Protein AF-A0A7M5UHT6-F1 (afdb_monomer_lite)

Radius of gyration: 43.1 Å; chains: 1; bounding box: 85×77×109 Å

pLDDT: mean 73.6, std 22.78, range [34.5, 98.56]

Organism: NCBI:txid252671

Structure (mmCIF, N/CA/C/O backbone):
data_AF-A0A7M5UHT6-F1
#
_entry.id   AF-A0A7M5UHT6-F1
#
loop_
_atom_site.group_PDB
_atom_site.id
_atom_site.type_symbol
_atom_site.label_atom_id
_atom_site.label_alt_id
_atom_site.label_comp_id
_atom_site.label_asym_id
_atom_site.label_entity_id
_atom_site.label_seq_id
_atom_site.pdbx_PDB_ins_code
_atom_site.Cartn_x
_atom_site.Cartn_y
_atom_site.Cartn_z
_atom_site.occupancy
_atom_site.B_iso_or_equiv
_atom_site.auth_seq_id
_atom_site.auth_comp_id
_atom_site.auth_asym_id
_atom_site.auth_atom_id
_atom_site.pdbx_PDB_model_num
ATOM 1 N N . MET A 1 1 ? -17.372 68.815 53.347 1.00 39.81 1 MET A N 1
ATOM 2 C CA . MET A 1 1 ? -16.628 69.766 52.498 1.00 39.81 1 MET A CA 1
ATOM 3 C C . MET A 1 1 ? -15.636 68.948 51.679 1.00 39.81 1 MET A C 1
ATOM 5 O O . MET A 1 1 ? -14.634 68.529 52.226 1.00 39.81 1 MET A O 1
ATOM 9 N N . ALA A 1 2 ? -16.078 68.417 50.536 1.00 41.91 2 ALA A N 1
ATOM 10 C CA . ALA A 1 2 ? -15.737 68.943 49.202 1.00 41.91 2 ALA A CA 1
ATOM 11 C C . ALA A 1 2 ? -14.471 68.217 48.674 1.00 41.91 2 ALA A C 1
ATOM 13 O O . ALA A 1 2 ? -13.449 68.269 49.333 1.00 41.91 2 ALA A O 1
ATOM 14 N N . VAL A 1 3 ? -14.428 67.486 47.557 1.00 41.00 3 VAL A N 1
ATOM 15 C CA . VAL A 1 3 ? -15.361 67.220 46.453 1.00 41.00 3 VAL A CA 1
ATOM 16 C C . VAL A 1 3 ? -14.971 65.863 45.835 1.00 41.00 3 VAL A C 1
ATOM 18 O O . VAL A 1 3 ? -13.824 65.438 45.887 1.00 41.00 3 VAL A O 1
ATOM 21 N N . GLN A 1 4 ? -15.980 65.212 45.275 1.00 45.72 4 GLN A N 1
ATOM 22 C CA . GLN A 1 4 ? -16.027 63.991 44.473 1.00 45.72 4 GLN A CA 1
ATOM 23 C C . GLN A 1 4 ? -15.191 64.045 43.157 1.00 45.72 4 GLN A C 1
ATOM 25 O O . GLN A 1 4 ? -14.754 65.118 42.750 1.00 45.72 4 GLN A O 1
ATOM 30 N N . TRP A 1 5 ? -15.159 62.901 42.444 1.00 43.66 5 TRP A N 1
ATOM 31 C CA . TRP A 1 5 ? -14.758 62.614 41.039 1.00 43.66 5 TRP A CA 1
ATOM 32 C C . TRP A 1 5 ? -13.282 62.192 40.876 1.00 43.66 5 TRP A C 1
ATOM 34 O O . TRP A 1 5 ? -12.381 62.953 41.182 1.00 43.66 5 TRP A O 1
ATOM 44 N N . ILE A 1 6 ? -12.939 60.976 40.426 1.00 46.34 6 ILE A N 1
ATOM 45 C CA . ILE A 1 6 ? -13.407 60.261 39.222 1.00 46.34 6 ILE A CA 1
ATOM 46 C C . ILE A 1 6 ? -13.422 58.721 39.465 1.00 46.34 6 ILE A C 1
ATOM 48 O O . ILE A 1 6 ? -12.431 58.158 39.918 1.00 46.34 6 ILE A O 1
ATOM 52 N N . PHE A 1 7 ? -14.580 58.076 39.218 1.00 39.00 7 PHE A N 1
ATOM 53 C CA . PHE A 1 7 ? -14.810 56.827 38.439 1.00 39.00 7 PHE A CA 1
ATOM 54 C C . PHE A 1 7 ? -13.537 55.997 38.072 1.00 39.00 7 PHE A C 1
ATOM 56 O O . PHE A 1 7 ? -12.572 56.553 37.590 1.00 39.00 7 PHE A O 1
ATOM 63 N N . TYR A 1 8 ? -13.405 54.668 38.120 1.00 42.09 8 TYR A N 1
ATOM 64 C CA . TYR A 1 8 ? -14.333 53.552 37.966 1.00 42.09 8 TYR A CA 1
ATOM 65 C C . TYR A 1 8 ? -13.555 52.225 38.168 1.00 42.09 8 TYR A C 1
ATOM 67 O O . TYR A 1 8 ? -12.331 52.191 38.072 1.00 42.09 8 TYR A O 1
ATOM 75 N N . ALA A 1 9 ? -14.309 51.151 38.411 1.00 41.03 9 ALA A N 1
ATOM 76 C CA . ALA A 1 9 ? -13.967 49.724 38.489 1.00 41.03 9 ALA A CA 1
ATOM 77 C C . ALA A 1 9 ? -12.814 49.235 37.570 1.00 41.03 9 ALA A C 1
ATOM 79 O O . ALA A 1 9 ? -12.671 49.701 36.447 1.00 41.03 9 ALA A O 1
ATOM 80 N N . ILE A 1 10 ? -11.998 48.248 37.962 1.00 40.03 10 ILE A N 1
ATOM 81 C CA . ILE A 1 10 ? -12.360 46.817 38.001 1.00 40.03 10 ILE A CA 1
ATOM 82 C C . ILE A 1 10 ? -11.557 46.069 39.086 1.00 40.03 10 ILE A C 1
ATOM 84 O O . ILE A 1 10 ? -10.356 46.263 39.247 1.00 40.03 10 ILE A O 1
ATOM 88 N N . ALA A 1 11 ? -12.294 45.218 39.811 1.00 36.88 11 ALA A N 1
ATOM 89 C CA . ALA A 1 11 ? -11.908 44.170 40.761 1.00 36.88 11 ALA A CA 1
ATOM 90 C C . ALA A 1 11 ? -10.507 43.557 40.535 1.00 36.88 11 ALA A C 1
ATOM 92 O O . ALA A 1 11 ? -10.065 43.377 39.412 1.00 36.88 11 ALA A O 1
ATOM 93 N N . GLY A 1 12 ? -9.748 43.128 41.536 1.00 34.84 12 GLY A N 1
ATOM 94 C CA . GLY A 1 12 ? -10.153 42.478 42.771 1.00 34.84 12 GLY A CA 1
ATOM 95 C C . GLY A 1 12 ? -9.051 41.473 43.116 1.00 34.84 12 GLY A C 1
ATOM 96 O O . GLY A 1 12 ? -8.916 40.433 42.490 1.00 34.84 12 GLY A O 1
ATOM 97 N N . SER A 1 13 ? -8.210 41.867 44.066 1.00 35.59 13 SER A N 1
ATOM 98 C CA . SER A 1 13 ? -7.582 41.044 45.107 1.00 35.59 13 SER A CA 1
ATOM 99 C C . SER A 1 13 ? -7.418 39.515 44.929 1.00 35.59 13 SER A C 1
ATOM 101 O O . SER A 1 13 ? -8.376 38.756 45.001 1.00 35.59 13 SER A O 1
ATOM 103 N N . ARG A 1 14 ? -6.140 39.120 45.038 1.00 37.47 14 ARG A N 1
ATOM 104 C CA . ARG A 1 14 ? -5.573 38.133 45.989 1.00 37.47 14 ARG A CA 1
ATOM 105 C C . ARG A 1 14 ? -5.729 36.616 45.742 1.00 37.47 14 ARG A C 1
ATOM 107 O O . ARG A 1 14 ? -6.733 35.995 46.048 1.00 37.47 14 ARG A O 1
ATOM 114 N N . THR A 1 15 ? -4.556 36.044 45.435 1.00 38.44 15 THR A N 1
ATOM 115 C CA . THR A 1 15 ? -3.906 34.873 46.072 1.00 38.44 15 THR A CA 1
ATOM 116 C C . THR A 1 15 ? -4.567 33.494 45.978 1.00 38.44 15 THR A C 1
ATOM 118 O O . THR A 1 15 ? -5.522 33.212 46.687 1.00 38.44 15 THR A O 1
ATOM 121 N N . SER A 1 16 ? -3.898 32.544 45.311 1.00 34.50 16 SER A N 1
ATOM 122 C CA . SER A 1 16 ? -3.073 31.511 45.979 1.00 34.50 16 SER A CA 1
ATOM 123 C C . SER A 1 16 ? -2.812 30.308 45.056 1.00 34.50 16 SER A C 1
ATOM 125 O O . SER A 1 16 ? -3.738 29.693 44.539 1.00 34.50 16 SER A O 1
ATOM 127 N N . ARG A 1 17 ? -1.520 29.984 44.897 1.00 50.47 17 ARG A N 1
ATOM 128 C CA . ARG A 1 17 ? -0.921 28.670 44.586 1.00 50.47 17 ARG A CA 1
ATOM 129 C C . ARG A 1 17 ? -1.778 27.666 43.803 1.00 50.47 17 ARG A C 1
ATOM 131 O O . ARG A 1 17 ? -2.465 26.861 44.422 1.00 50.47 17 ARG A O 1
ATOM 138 N N . LYS A 1 18 ? -1.541 27.558 42.489 1.00 38.62 18 LYS A N 1
ATOM 139 C CA . LYS A 1 18 ? -1.520 26.262 41.785 1.00 38.62 18 LYS A CA 1
ATOM 140 C C . LYS A 1 18 ? -0.415 26.244 40.721 1.00 38.62 18 LYS A C 1
ATOM 142 O O . LYS A 1 18 ? -0.457 26.983 39.749 1.00 38.62 18 LYS A O 1
ATOM 147 N N . SER A 1 19 ? 0.588 25.411 41.006 1.00 37.53 19 SER A N 1
ATOM 148 C CA . SER A 1 19 ? 1.477 24.685 40.088 1.00 37.53 19 SER A CA 1
ATOM 149 C C . SER A 1 19 ? 2.062 25.420 38.873 1.00 37.53 19 SER A C 1
ATOM 151 O O . SER A 1 19 ? 1.463 25.496 37.804 1.00 37.53 19 SER A O 1
ATOM 153 N N . PHE A 1 20 ? 3.355 25.714 39.005 1.00 43.00 20 PHE A N 1
ATOM 154 C CA . PHE A 1 20 ? 4.383 25.940 37.976 1.00 43.00 20 PHE A CA 1
ATOM 155 C C . PHE A 1 20 ? 4.472 24.842 36.879 1.00 43.00 20 PHE A C 1
ATOM 157 O O . PHE A 1 20 ? 5.344 24.881 36.024 1.00 43.00 20 PHE A O 1
ATOM 164 N N . PHE A 1 21 ? 3.560 23.866 36.875 1.00 41.06 21 PHE A N 1
ATOM 165 C CA . PHE A 1 21 ? 3.504 22.744 35.936 1.00 41.06 21 PHE A CA 1
ATOM 166 C C . PHE A 1 21 ? 2.392 22.880 34.875 1.00 41.06 21 PHE A C 1
ATOM 168 O O . PHE A 1 21 ? 2.285 22.035 33.995 1.00 41.06 21 PHE A O 1
ATOM 175 N N . GLN A 1 22 ? 1.583 23.950 34.922 1.00 43.03 22 GLN A N 1
ATOM 176 C CA . GLN A 1 22 ? 0.426 24.133 34.027 1.00 43.03 22 GLN A CA 1
ATOM 177 C C . GLN A 1 22 ? 0.648 25.170 32.904 1.00 43.03 22 GLN A C 1
ATOM 179 O O . GLN A 1 22 ? -0.199 25.306 32.029 1.00 43.03 22 GLN A O 1
ATOM 184 N N . ILE A 1 23 ? 1.784 25.880 32.858 1.00 40.94 23 ILE A N 1
ATOM 185 C CA . ILE A 1 23 ? 2.065 26.865 31.786 1.00 40.94 23 ILE A CA 1
ATOM 186 C C . ILE A 1 23 ? 2.700 26.211 30.535 1.00 40.94 23 ILE A C 1
ATOM 188 O O . ILE A 1 23 ? 2.729 26.814 29.466 1.00 40.94 23 ILE A O 1
ATOM 192 N N . CYS A 1 24 ? 3.114 24.938 30.600 1.00 42.12 24 CYS A N 1
ATOM 193 C CA . CYS A 1 24 ? 3.710 24.232 29.453 1.00 42.12 24 CYS A CA 1
ATOM 194 C C . CYS A 1 24 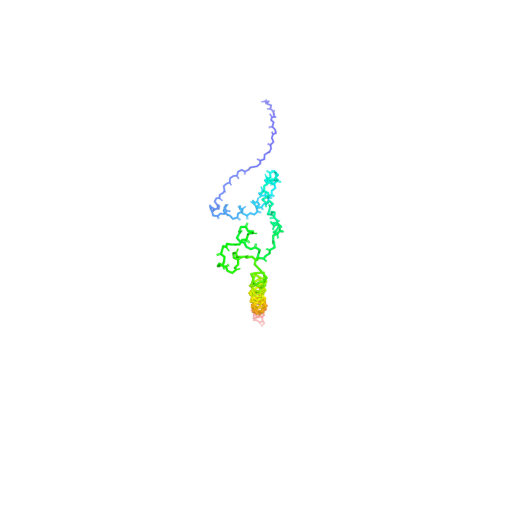? 2.722 23.491 28.530 1.00 42.12 24 CYS A C 1
ATOM 196 O O . CYS A 1 24 ? 3.152 22.976 27.503 1.00 42.12 24 CYS A O 1
ATOM 198 N N . SER A 1 25 ? 1.417 23.438 28.827 1.00 47.88 25 SER A N 1
ATOM 199 C CA . SER A 1 25 ? 0.461 22.608 28.059 1.00 47.88 25 SER A CA 1
ATOM 200 C C . SER A 1 25 ? -0.495 23.387 27.140 1.00 47.88 25 SER A C 1
ATOM 202 O O . SER A 1 25 ? -1.468 22.815 26.649 1.00 47.88 25 SER A O 1
ATOM 204 N N . GLN A 1 26 ? -0.242 24.674 26.878 1.00 51.19 26 GLN A N 1
ATOM 205 C CA . GLN A 1 26 ? -1.105 25.488 26.003 1.00 51.19 26 GLN A CA 1
ATOM 206 C C . GLN A 1 26 ? -0.364 26.337 24.954 1.00 51.19 26 GLN A C 1
ATOM 208 O O . GLN A 1 26 ? -0.944 27.273 24.419 1.00 51.19 26 GLN A O 1
ATOM 213 N N . ASN A 1 27 ? 0.885 26.006 24.603 1.00 50.69 27 ASN A N 1
ATOM 214 C CA . ASN A 1 27 ? 1.664 26.762 23.607 1.00 50.69 27 ASN A CA 1
ATOM 215 C C . ASN A 1 27 ? 2.242 25.913 22.464 1.00 50.69 27 ASN A C 1
ATOM 217 O O . ASN A 1 27 ? 3.339 26.176 21.990 1.00 50.69 27 ASN A O 1
ATOM 221 N N . TYR A 1 28 ? 1.487 24.931 21.964 1.00 51.50 28 TYR A N 1
ATOM 222 C CA . TYR A 1 28 ? 1.806 24.265 20.694 1.00 51.50 28 TYR A CA 1
ATOM 223 C C . TYR A 1 28 ? 0.532 23.951 19.905 1.00 51.50 28 TYR A C 1
ATOM 225 O O . TYR A 1 28 ? 0.189 22.792 19.709 1.00 51.50 28 TYR A O 1
ATOM 233 N N . HIS A 1 29 ? -0.208 24.976 19.464 1.00 48.00 29 HIS A N 1
ATOM 234 C CA . HIS A 1 29 ? -1.218 24.745 18.420 1.00 48.00 29 HIS A CA 1
ATOM 235 C C . HIS A 1 29 ? -1.458 25.895 17.423 1.00 48.00 29 HIS A C 1
ATOM 237 O O . HIS A 1 29 ? -2.304 25.749 16.550 1.00 48.00 29 HIS A O 1
ATOM 243 N N . ILE A 1 30 ? -0.720 27.015 17.437 1.00 56.44 30 ILE A N 1
ATOM 244 C CA . ILE A 1 30 ? -0.915 28.061 16.401 1.00 56.44 30 ILE A CA 1
ATOM 245 C C . ILE A 1 30 ? 0.399 28.721 15.952 1.00 56.44 30 ILE A C 1
ATOM 247 O O . ILE A 1 30 ? 0.481 29.930 15.792 1.00 56.44 30 ILE A O 1
ATOM 251 N N . HIS A 1 31 ? 1.442 27.928 15.695 1.00 50.81 31 HIS A N 1
ATOM 252 C CA . HIS A 1 31 ? 2.653 28.432 15.025 1.00 50.81 31 HIS A CA 1
ATOM 253 C C . HIS A 1 31 ? 3.148 27.556 13.866 1.00 50.81 31 HIS A C 1
ATOM 255 O O . HIS A 1 31 ? 4.323 27.589 13.535 1.00 50.81 31 HIS A O 1
ATOM 261 N N . ASN A 1 32 ? 2.242 26.851 13.179 1.00 49.44 32 ASN A N 1
ATOM 262 C CA . ASN A 1 32 ? 2.556 26.144 11.925 1.00 49.44 32 ASN A CA 1
ATOM 263 C C . ASN A 1 32 ? 1.694 26.586 10.725 1.00 49.44 32 ASN A C 1
ATOM 265 O O . ASN A 1 32 ? 1.593 25.863 9.743 1.00 49.44 32 ASN A O 1
ATOM 269 N N . LEU A 1 33 ? 1.095 27.786 10.770 1.00 47.72 33 LEU A N 1
ATOM 270 C CA . LEU A 1 33 ? 0.322 28.340 9.642 1.00 47.72 33 LEU A CA 1
ATOM 271 C C . LEU A 1 33 ? 0.788 29.735 9.163 1.00 47.72 33 LEU A C 1
ATOM 273 O O . LEU A 1 33 ? 0.225 30.276 8.219 1.00 47.72 33 LEU A O 1
ATOM 277 N N . VAL A 1 34 ? 1.829 30.330 9.762 1.00 52.19 34 VAL A N 1
ATOM 278 C CA . VAL A 1 34 ? 2.366 31.658 9.356 1.00 52.19 34 VAL A CA 1
ATOM 279 C C . VAL A 1 34 ? 3.852 31.579 8.966 1.00 52.19 34 VAL A C 1
ATOM 281 O O . VAL A 1 34 ? 4.596 32.547 9.035 1.00 52.19 34 VAL A O 1
ATOM 284 N N . MET A 1 35 ? 4.294 30.411 8.499 1.00 49.22 35 MET A N 1
ATOM 285 C CA . MET A 1 35 ? 5.593 30.217 7.833 1.00 49.22 35 MET A CA 1
ATOM 286 C C . MET A 1 35 ? 5.407 29.475 6.502 1.00 49.22 35 MET A C 1
ATOM 288 O O . MET A 1 35 ? 6.144 28.555 6.180 1.00 49.22 35 MET A O 1
ATOM 292 N N . ALA A 1 36 ? 4.378 29.847 5.734 1.00 49.12 36 ALA A N 1
ATOM 293 C CA . ALA A 1 36 ? 4.099 29.244 4.425 1.00 49.12 36 ALA A CA 1
ATOM 294 C C . ALA A 1 36 ? 3.753 30.260 3.318 1.00 49.12 36 ALA A C 1
ATOM 296 O O . ALA A 1 36 ? 3.370 29.862 2.225 1.00 49.12 36 ALA A O 1
ATOM 297 N N . LEU A 1 37 ? 3.884 31.572 3.558 1.00 46.62 37 LEU A N 1
ATOM 298 C CA . LEU A 1 37 ? 3.403 32.592 2.608 1.00 46.62 37 LEU A CA 1
ATOM 299 C C . LEU A 1 37 ? 4.360 33.768 2.365 1.00 46.62 37 LEU A C 1
ATOM 301 O O . LEU A 1 37 ? 3.907 34.845 1.981 1.00 46.62 37 LEU A O 1
ATOM 305 N N . ARG A 1 38 ? 5.681 33.622 2.566 1.00 50.78 38 ARG A N 1
ATOM 306 C CA . ARG A 1 38 ? 6.573 34.789 2.390 1.00 50.78 38 ARG A CA 1
ATOM 307 C C . ARG A 1 38 ? 7.940 34.617 1.731 1.00 50.78 38 ARG A C 1
ATOM 309 O O . ARG A 1 38 ? 8.734 35.545 1.817 1.00 50.78 38 ARG A O 1
ATOM 316 N N . THR A 1 39 ? 8.195 33.547 0.982 1.00 44.25 39 THR A N 1
ATOM 317 C CA . THR A 1 39 ? 9.413 33.455 0.144 1.00 44.25 39 THR A CA 1
ATOM 318 C C . THR A 1 39 ? 9.196 32.618 -1.118 1.00 44.25 39 THR A C 1
ATOM 320 O O . THR A 1 39 ? 9.840 31.592 -1.312 1.00 44.25 39 THR A O 1
ATOM 323 N N . PHE A 1 40 ? 8.286 33.034 -2.000 1.00 43.03 40 PHE A N 1
ATOM 324 C CA . PHE A 1 40 ? 8.236 32.477 -3.357 1.00 43.03 40 PHE A CA 1
ATOM 325 C C . PHE A 1 40 ? 7.939 33.569 -4.384 1.00 43.03 40 PHE A C 1
ATOM 327 O O . PHE A 1 40 ? 6.874 33.633 -4.987 1.00 43.03 40 PHE A O 1
ATOM 334 N N . SER A 1 41 ? 8.886 34.486 -4.557 1.00 50.19 41 SER A N 1
ATOM 335 C CA . SER A 1 41 ? 8.925 35.321 -5.752 1.00 50.19 41 SER A CA 1
ATOM 336 C C . SER A 1 41 ? 10.374 35.658 -6.082 1.00 50.19 41 SER A C 1
ATOM 338 O O . SER A 1 41 ? 11.123 36.082 -5.209 1.00 50.19 41 SER A O 1
ATOM 340 N N . PHE A 1 42 ? 10.729 35.443 -7.351 1.00 43.22 42 PHE A N 1
ATOM 341 C CA . PHE A 1 42 ? 12.021 35.712 -7.993 1.00 43.22 42 PHE A CA 1
ATOM 342 C C . PHE A 1 42 ? 13.183 34.729 -7.765 1.00 43.22 42 PHE A C 1
ATOM 344 O O . PHE A 1 42 ? 14.286 35.095 -7.384 1.00 43.22 42 PHE A O 1
ATOM 351 N N . ALA A 1 43 ? 12.969 33.483 -8.189 1.00 54.41 43 ALA A N 1
ATOM 352 C CA . ALA A 1 43 ? 14.011 32.695 -8.856 1.00 54.41 43 ALA A CA 1
ATOM 353 C C . ALA A 1 43 ? 13.429 32.055 -10.129 1.00 54.41 43 ALA A C 1
ATOM 355 O O . ALA A 1 43 ? 13.376 30.841 -10.291 1.00 54.41 43 ALA A O 1
ATOM 356 N N . LYS A 1 44 ? 12.908 32.894 -11.032 1.00 53.00 44 LYS A N 1
ATOM 357 C CA . LYS A 1 44 ? 12.761 32.520 -12.442 1.00 53.00 44 LYS A CA 1
ATOM 358 C C . LYS A 1 44 ? 14.089 32.877 -13.104 1.00 53.00 44 LYS A C 1
ATOM 360 O O . LYS A 1 44 ? 14.556 33.991 -12.894 1.00 53.00 44 LYS A O 1
ATOM 365 N N . ASN A 1 45 ? 14.640 31.956 -13.890 1.00 56.81 45 ASN A N 1
ATOM 366 C CA . ASN A 1 45 ? 15.866 32.076 -14.698 1.00 56.81 45 ASN A CA 1
ATOM 367 C C . ASN A 1 45 ? 17.131 31.455 -14.087 1.00 56.81 45 ASN A C 1
ATOM 369 O O . ASN A 1 45 ? 18.149 32.124 -13.979 1.00 56.81 45 ASN A O 1
ATOM 373 N N . PHE A 1 46 ? 17.101 30.157 -13.777 1.00 53.38 46 PHE A N 1
ATOM 374 C CA . PHE A 1 46 ? 18.245 29.290 -14.099 1.00 53.38 46 PHE A CA 1
ATOM 375 C C . PHE A 1 46 ? 17.820 27.816 -14.142 1.00 53.38 46 PHE A C 1
ATOM 377 O O . PHE A 1 46 ? 18.241 26.990 -13.340 1.00 53.38 46 PHE A O 1
ATOM 384 N N . VAL A 1 47 ? 16.930 27.475 -15.076 1.00 56.97 47 VAL A N 1
ATOM 385 C CA . VAL A 1 47 ? 16.828 26.080 -15.517 1.00 56.97 47 VAL A CA 1
ATOM 386 C C . VAL A 1 47 ? 17.954 25.911 -16.535 1.00 56.97 47 VAL A C 1
ATOM 388 O O . VAL A 1 47 ? 17.923 26.623 -17.542 1.00 56.97 47 VAL A O 1
ATOM 391 N N . PRO A 1 48 ? 18.963 25.046 -16.324 1.00 48.66 48 PRO A N 1
ATOM 392 C CA . PRO A 1 48 ? 19.827 24.675 -17.426 1.00 48.66 48 PRO A CA 1
ATOM 393 C C . PRO A 1 48 ? 18.934 23.916 -18.403 1.00 48.66 48 PRO A C 1
ATOM 395 O O . PRO A 1 48 ? 18.539 22.778 -18.154 1.00 48.66 48 PRO A O 1
ATOM 398 N N . THR A 1 49 ? 18.546 24.579 -19.488 1.00 55.75 49 THR A N 1
ATOM 399 C CA . THR A 1 49 ? 17.961 23.922 -20.648 1.00 55.75 49 THR A CA 1
ATOM 400 C C . THR A 1 49 ? 18.951 22.846 -21.074 1.00 55.75 49 THR A C 1
ATOM 402 O O . THR A 1 49 ? 19.976 23.146 -21.687 1.00 55.75 49 THR A O 1
ATOM 405 N N . ILE A 1 50 ? 18.678 21.592 -20.709 1.00 56.34 50 ILE A N 1
ATOM 406 C CA . ILE A 1 50 ? 19.331 20.435 -21.308 1.00 56.34 50 ILE A CA 1
ATOM 407 C C . ILE A 1 50 ? 18.861 20.457 -22.756 1.00 56.34 50 ILE A C 1
ATOM 409 O O . ILE A 1 50 ? 17.782 19.970 -23.084 1.00 56.34 50 ILE A O 1
ATOM 413 N N . LEU A 1 51 ? 19.633 21.118 -23.615 1.00 55.19 51 LEU A N 1
ATOM 414 C CA . LEU A 1 51 ? 19.456 21.000 -25.048 1.00 55.19 51 LEU A CA 1
ATOM 415 C C . LEU A 1 51 ? 19.579 19.504 -25.361 1.00 55.19 51 LEU A C 1
ATOM 417 O O . LEU A 1 51 ? 20.628 18.925 -25.051 1.00 55.19 51 LEU A O 1
ATOM 421 N N . PRO A 1 52 ? 18.564 18.849 -25.955 1.00 46.81 52 PRO A N 1
ATOM 422 C CA . PRO A 1 52 ? 18.809 17.574 -26.594 1.00 46.81 52 PRO A CA 1
ATOM 423 C C . PRO A 1 52 ? 19.859 17.866 -27.660 1.00 46.81 52 PRO A C 1
ATOM 425 O O . PRO A 1 52 ? 19.606 18.582 -28.630 1.00 46.81 52 PRO A O 1
ATOM 428 N N . ARG A 1 53 ? 21.084 17.395 -27.431 1.00 50.41 53 ARG A N 1
ATOM 429 C CA . ARG A 1 53 ? 22.142 17.440 -28.428 1.00 50.41 53 ARG A CA 1
ATOM 430 C C . ARG A 1 53 ? 21.633 16.599 -29.595 1.00 50.41 53 ARG A C 1
ATOM 432 O O . ARG A 1 53 ? 21.700 15.376 -29.549 1.00 50.41 53 ARG A O 1
ATOM 439 N N . MET A 1 54 ? 21.047 17.254 -30.597 1.00 39.62 54 MET A N 1
ATOM 440 C CA . MET A 1 54 ? 20.661 16.615 -31.847 1.00 39.62 54 MET A CA 1
ATOM 441 C C . MET A 1 54 ? 21.960 16.164 -32.512 1.00 39.62 54 MET A C 1
ATOM 443 O O . MET A 1 54 ? 22.659 16.957 -33.142 1.00 39.62 54 MET A O 1
ATOM 447 N N . MET A 1 55 ? 22.346 14.909 -32.292 1.00 45.09 55 MET A N 1
ATOM 448 C CA . MET A 1 55 ? 23.481 14.292 -32.969 1.00 45.09 55 MET A CA 1
ATOM 449 C C . MET A 1 55 ? 23.040 13.935 -34.382 1.00 45.09 55 MET A C 1
ATOM 451 O O . MET A 1 55 ? 22.691 12.802 -34.681 1.00 45.09 55 MET A O 1
ATOM 455 N N . SER A 1 56 ? 23.016 14.948 -35.247 1.00 50.41 56 SER A N 1
ATOM 456 C CA . SER A 1 56 ? 22.958 14.771 -36.697 1.00 50.41 56 SER A CA 1
ATOM 457 C C . SER A 1 56 ? 24.374 14.489 -37.214 1.00 50.41 56 SER A C 1
ATOM 459 O O . SER A 1 56 ? 24.972 15.272 -37.950 1.00 50.41 56 SER A O 1
ATOM 461 N N . SER A 1 57 ? 24.974 13.405 -36.731 1.00 57.41 57 SER A N 1
ATOM 462 C CA . SER A 1 57 ? 26.179 12.816 -37.305 1.00 57.41 57 SER A CA 1
ATOM 463 C C . SER A 1 57 ? 25.929 11.326 -37.469 1.00 57.41 57 SER A C 1
ATOM 465 O O . SER A 1 57 ? 25.348 10.673 -36.606 1.00 57.41 57 SER A O 1
ATOM 467 N N . GLU A 1 58 ? 26.278 10.806 -38.640 1.00 63.31 58 GLU A N 1
ATOM 468 C CA . GLU A 1 58 ? 25.958 9.439 -39.024 1.00 63.31 58 GLU A CA 1
ATOM 469 C C . GLU A 1 58 ? 26.735 8.455 -38.136 1.00 63.31 58 GLU A C 1
ATOM 471 O O . GLU A 1 58 ? 27.968 8.451 -38.126 1.00 63.31 58 GLU A O 1
ATOM 476 N N . ALA A 1 59 ? 26.012 7.654 -37.350 1.00 65.44 59 ALA A N 1
ATOM 477 C CA . ALA A 1 59 ? 26.607 6.673 -36.451 1.00 65.44 59 ALA A CA 1
ATOM 478 C C . ALA A 1 59 ? 27.526 5.722 -37.243 1.00 65.44 59 ALA A C 1
ATOM 480 O O . ALA A 1 59 ? 27.109 5.126 -38.236 1.00 65.44 59 ALA A O 1
ATOM 481 N N . GLY A 1 60 ? 28.794 5.613 -36.831 1.00 63.00 60 GLY A N 1
ATOM 482 C CA . GLY A 1 60 ? 29.801 4.778 -37.499 1.00 63.00 60 GLY A CA 1
ATOM 483 C C . GLY A 1 60 ? 30.556 5.430 -38.669 1.00 63.00 60 GLY A C 1
ATOM 484 O O . GLY A 1 60 ? 31.189 4.711 -39.437 1.00 63.00 60 GLY A O 1
ATOM 485 N N . SER A 1 61 ? 30.525 6.761 -38.829 1.00 58.06 61 SER A N 1
ATOM 486 C CA . SER A 1 61 ? 31.200 7.471 -39.935 1.00 58.06 61 SER A CA 1
ATOM 487 C C . SER A 1 61 ? 32.692 7.800 -39.728 1.00 58.06 61 SER A C 1
ATOM 489 O O . SER A 1 61 ? 33.182 8.741 -40.351 1.00 58.06 61 SER A O 1
ATOM 491 N N . GLY A 1 62 ? 33.425 7.089 -38.868 1.00 61.88 62 GLY A N 1
ATOM 492 C CA . GLY A 1 62 ? 34.860 7.345 -38.672 1.00 61.88 62 GLY A CA 1
ATOM 493 C C . GLY A 1 62 ? 35.207 8.400 -37.617 1.00 61.88 62 GLY A C 1
ATOM 494 O O . GLY A 1 62 ? 34.337 9.110 -37.098 1.00 61.88 62 GLY A O 1
ATOM 495 N N . SER A 1 63 ? 36.504 8.477 -37.291 1.00 59.50 63 SER A N 1
ATOM 496 C CA . SER A 1 63 ? 37.061 9.305 -36.210 1.00 59.50 63 SER A CA 1
ATOM 497 C C . SER A 1 63 ? 36.596 10.764 -36.272 1.00 59.50 63 SER A C 1
ATOM 499 O O . SER A 1 63 ? 36.678 11.416 -37.311 1.00 59.50 63 SER A O 1
ATOM 501 N N . GLY A 1 64 ? 36.128 11.303 -35.141 1.00 63.31 64 GLY A N 1
ATOM 502 C CA . GLY A 1 64 ? 35.803 12.730 -34.985 1.00 63.31 64 GLY A CA 1
ATOM 503 C C . GLY A 1 64 ? 34.319 13.111 -35.074 1.00 63.31 64 GLY A C 1
ATOM 504 O O . GLY A 1 64 ? 33.992 14.286 -34.914 1.00 63.31 64 GLY A O 1
ATOM 505 N N . LYS A 1 65 ? 33.399 12.157 -35.276 1.00 60.16 65 LYS A N 1
ATOM 506 C CA . LYS A 1 65 ? 31.954 12.443 -35.446 1.00 60.16 65 LYS A CA 1
ATOM 507 C C . LYS A 1 65 ? 31.065 12.129 -34.229 1.00 60.16 65 LYS A C 1
ATOM 509 O O . LYS A 1 65 ? 29.852 12.306 -34.311 1.00 60.16 65 LYS A O 1
ATOM 514 N N . GLY A 1 66 ? 31.662 11.804 -33.079 1.00 61.12 66 GLY A N 1
ATOM 515 C CA . GLY A 1 66 ? 30.976 11.679 -31.786 1.00 61.12 66 GLY A CA 1
ATOM 516 C C . GLY A 1 66 ? 30.814 10.226 -31.340 1.00 61.12 66 GLY A C 1
ATOM 517 O O . GLY A 1 66 ? 30.014 9.489 -31.897 1.00 61.12 66 GLY A O 1
ATOM 518 N N . GLY A 1 67 ? 31.580 9.846 -30.317 1.00 63.22 67 GLY A N 1
ATOM 519 C CA . GLY A 1 67 ? 31.769 8.466 -29.858 1.00 63.22 67 GLY A CA 1
ATOM 520 C C . GLY A 1 67 ? 33.227 8.082 -30.085 1.00 63.22 67 GLY A C 1
ATOM 521 O O . GLY A 1 67 ? 33.681 8.122 -31.221 1.00 63.22 67 GLY A O 1
ATOM 522 N N . GLY A 1 68 ? 33.988 7.856 -29.008 1.00 63.94 68 GLY A N 1
ATOM 523 C CA . GLY A 1 68 ? 35.449 7.686 -29.045 1.00 63.94 68 GLY A CA 1
ATOM 524 C C . GLY A 1 68 ? 35.933 6.621 -30.039 1.00 63.94 68 GLY A C 1
ATOM 525 O O . GLY A 1 68 ? 35.150 5.786 -30.481 1.00 63.94 68 GLY A O 1
ATOM 526 N N . SER A 1 69 ? 37.224 6.658 -30.387 1.00 61.44 69 SER A N 1
ATOM 527 C CA . SER A 1 69 ? 37.874 5.778 -31.373 1.00 61.44 69 SER A CA 1
ATOM 528 C C . SER A 1 69 ? 37.730 4.292 -30.999 1.00 61.44 69 SER A C 1
ATOM 530 O O . SER A 1 69 ? 38.590 3.713 -30.336 1.00 61.44 69 SER A O 1
ATOM 532 N N . GLY A 1 70 ? 36.615 3.672 -31.390 1.00 68.88 70 GLY A N 1
ATOM 533 C CA . GLY A 1 70 ? 36.234 2.298 -31.049 1.00 68.88 70 GLY A CA 1
ATOM 534 C C . GLY A 1 70 ? 36.954 1.228 -31.872 1.00 68.88 70 GLY A C 1
ATOM 535 O O . GLY A 1 70 ? 36.326 0.255 -32.272 1.00 68.88 70 GLY A O 1
ATOM 536 N N . GLY A 1 71 ? 38.247 1.417 -32.154 1.00 74.44 71 GLY A N 1
ATOM 537 C CA . GLY A 1 71 ? 39.063 0.530 -32.990 1.00 74.44 71 GLY A CA 1
ATOM 538 C C . GLY A 1 71 ? 39.123 0.938 -34.468 1.00 74.44 71 GLY A C 1
ATOM 539 O O . GLY A 1 71 ? 38.335 1.755 -34.942 1.00 74.44 71 GLY A O 1
ATOM 540 N N . SER A 1 72 ? 40.069 0.354 -35.211 1.00 76.62 72 SER A N 1
ATOM 541 C CA . SER A 1 72 ? 40.384 0.716 -36.607 1.00 76.62 72 SER A CA 1
ATOM 542 C C . SER A 1 72 ? 39.218 0.530 -37.587 1.00 76.62 72 SER A C 1
ATOM 544 O O . SER A 1 72 ? 39.137 1.249 -38.580 1.00 76.62 72 SER A O 1
ATOM 546 N N . ILE A 1 73 ? 38.288 -0.386 -37.300 1.00 70.44 73 ILE A N 1
ATOM 547 C CA . ILE A 1 73 ? 37.099 -0.660 -38.126 1.00 70.44 73 ILE A CA 1
ATOM 548 C C . ILE A 1 73 ? 36.096 0.502 -38.054 1.00 70.44 73 ILE A C 1
ATOM 550 O O . ILE A 1 73 ? 35.572 0.941 -39.080 1.00 70.44 73 ILE A O 1
ATOM 554 N N . ARG A 1 74 ? 35.868 1.039 -36.850 1.00 72.62 74 ARG A N 1
ATOM 555 C CA . ARG A 1 74 ? 34.968 2.177 -36.616 1.00 72.62 74 ARG A CA 1
ATOM 556 C C . ARG A 1 74 ? 35.611 3.493 -37.031 1.00 72.62 74 ARG A C 1
ATOM 558 O O . ARG A 1 74 ? 34.906 4.355 -37.543 1.00 72.62 74 ARG A O 1
ATOM 565 N N . ASP A 1 75 ? 36.933 3.610 -36.881 1.00 74.38 75 ASP A N 1
ATOM 566 C CA . ASP A 1 75 ? 37.722 4.783 -37.282 1.00 74.38 75 ASP A CA 1
ATOM 567 C C . ASP A 1 75 ? 37.787 4.958 -38.808 1.00 74.38 75 ASP A C 1
ATOM 569 O O . ASP A 1 75 ? 37.732 6.088 -39.294 1.00 74.38 75 ASP A O 1
ATOM 573 N N . ALA A 1 76 ? 37.823 3.848 -39.560 1.00 78.56 76 ALA A N 1
ATOM 574 C CA . ALA A 1 76 ? 37.817 3.844 -41.025 1.00 78.56 76 ALA A CA 1
ATOM 575 C C . ALA A 1 76 ? 36.478 4.292 -41.647 1.00 78.56 76 ALA A C 1
ATOM 577 O O . ALA A 1 76 ? 36.445 4.659 -42.819 1.00 78.56 76 ALA A O 1
ATOM 578 N N . GLY A 1 77 ? 35.373 4.277 -40.891 1.00 71.56 77 GLY A N 1
ATOM 579 C CA . GLY A 1 77 ? 34.109 4.893 -41.313 1.00 71.56 77 GLY A CA 1
ATOM 580 C C . GLY A 1 77 ? 33.401 4.247 -42.515 1.00 71.56 77 GLY A C 1
ATOM 581 O O . GLY A 1 77 ? 32.758 4.948 -43.297 1.00 71.56 77 GLY A O 1
ATOM 582 N N . GLY A 1 78 ? 33.510 2.924 -42.683 1.00 82.50 78 GLY A N 1
ATOM 583 C CA . GLY A 1 78 ? 32.904 2.175 -43.797 1.00 82.50 78 GLY A CA 1
ATOM 584 C C . GLY A 1 78 ? 31.530 1.550 -43.501 1.00 82.50 78 GLY A C 1
ATOM 585 O O . GLY A 1 78 ? 30.975 1.688 -42.412 1.00 82.50 78 GLY A O 1
ATOM 586 N N . ALA A 1 79 ? 30.991 0.786 -44.461 1.00 83.25 79 ALA A N 1
ATOM 587 C CA . ALA A 1 79 ? 29.712 0.073 -44.312 1.00 83.25 79 ALA A CA 1
ATOM 588 C C . ALA A 1 79 ? 29.691 -0.882 -43.100 1.00 83.25 79 ALA A C 1
ATOM 590 O O . ALA A 1 79 ? 28.686 -0.967 -42.395 1.00 83.25 79 ALA A O 1
ATOM 591 N N . PHE A 1 80 ? 30.819 -1.543 -42.819 1.00 80.94 80 PHE A N 1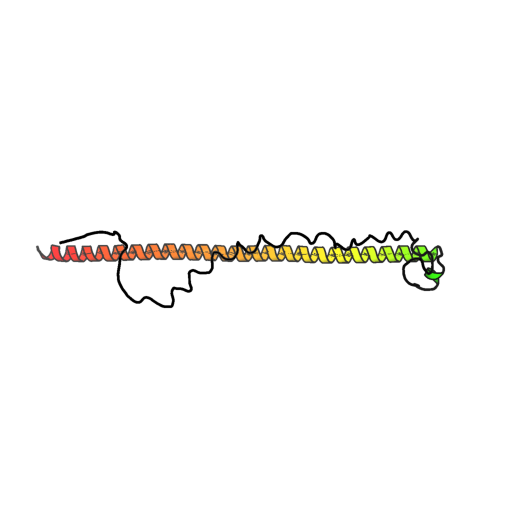
ATOM 592 C CA . PHE A 1 80 ? 30.973 -2.409 -41.648 1.00 80.94 80 PHE A CA 1
ATOM 593 C C . PHE A 1 80 ? 30.974 -1.628 -40.322 1.00 80.94 80 PHE A C 1
ATOM 595 O O . PHE A 1 80 ? 30.328 -2.064 -39.376 1.00 80.94 80 PHE A O 1
ATOM 602 N N . GLY A 1 81 ? 31.591 -0.440 -40.265 1.00 83.31 81 GLY A N 1
ATOM 603 C CA . GLY A 1 81 ? 31.581 0.408 -39.063 1.00 83.31 81 GLY A CA 1
ATOM 604 C C . GLY A 1 81 ? 30.191 0.969 -38.732 1.00 83.31 81 GLY A C 1
ATOM 605 O O . GLY A 1 81 ? 29.807 1.034 -37.564 1.00 83.31 81 GLY A O 1
ATOM 606 N N . LYS A 1 82 ? 29.393 1.305 -39.759 1.00 83.50 82 LYS A N 1
ATOM 607 C CA . LYS A 1 82 ? 27.982 1.713 -39.600 1.00 83.50 82 LYS A CA 1
ATOM 608 C C . LYS A 1 82 ? 27.096 0.560 -39.115 1.00 83.50 82 LYS A C 1
ATOM 610 O O . LYS A 1 82 ? 26.247 0.760 -38.249 1.00 83.50 82 LYS A O 1
ATOM 615 N N . MET A 1 83 ? 27.308 -0.650 -39.639 1.00 85.69 83 MET A N 1
ATOM 616 C CA . MET A 1 83 ? 26.584 -1.852 -39.205 1.00 85.69 83 MET A CA 1
ATOM 617 C C . MET A 1 83 ? 26.889 -2.204 -37.743 1.00 85.69 83 MET A C 1
ATOM 619 O O . MET A 1 83 ? 25.970 -2.491 -36.979 1.00 85.69 83 MET A O 1
ATOM 623 N N . GLU A 1 84 ? 28.160 -2.135 -37.345 1.00 81.81 84 GLU A N 1
ATOM 624 C CA . GLU A 1 84 ? 28.600 -2.390 -35.970 1.00 81.81 84 GLU A CA 1
ATOM 625 C C . GLU A 1 84 ? 28.011 -1.367 -34.986 1.00 81.81 84 GLU A C 1
ATOM 627 O O . GLU A 1 84 ? 27.475 -1.749 -33.948 1.00 81.81 84 GLU A O 1
ATOM 632 N N . ALA A 1 85 ? 28.008 -0.075 -35.339 1.00 84.12 85 ALA A N 1
ATOM 633 C CA . ALA A 1 85 ? 27.343 0.965 -34.550 1.00 84.12 85 ALA A CA 1
ATOM 634 C C . ALA A 1 85 ? 25.839 0.705 -34.370 1.00 84.12 85 ALA A C 1
ATOM 636 O O . ALA A 1 85 ? 25.340 0.759 -33.248 1.00 84.12 85 ALA A O 1
ATOM 637 N N . ALA A 1 86 ? 25.130 0.344 -35.443 1.00 86.44 86 ALA A N 1
ATOM 638 C CA . ALA A 1 86 ? 23.706 0.032 -35.360 1.00 86.44 86 ALA A CA 1
ATOM 639 C C . ALA A 1 86 ? 23.419 -1.209 -34.495 1.00 86.44 86 ALA A C 1
ATOM 641 O O . ALA A 1 86 ? 22.439 -1.228 -33.748 1.00 86.44 86 ALA A O 1
ATOM 642 N N . HIS A 1 87 ? 24.256 -2.247 -34.582 1.00 88.19 87 HIS A N 1
ATOM 643 C CA . HIS A 1 87 ? 24.070 -3.475 -33.809 1.00 88.19 87 HIS A CA 1
ATOM 644 C C . HIS A 1 87 ? 24.348 -3.265 -32.313 1.00 88.19 87 HIS A C 1
ATOM 646 O O . HIS A 1 87 ? 23.570 -3.720 -31.471 1.00 88.19 87 HIS A O 1
ATOM 652 N N . GLU A 1 88 ? 25.407 -2.527 -31.974 1.00 85.25 88 GLU A N 1
ATOM 653 C CA . GLU A 1 88 ? 25.681 -2.124 -30.593 1.00 85.25 88 GLU A CA 1
ATOM 654 C C . GLU A 1 88 ? 24.549 -1.269 -30.019 1.00 85.25 88 GLU A C 1
ATOM 656 O O . GLU A 1 88 ? 24.063 -1.553 -28.923 1.00 85.25 88 GLU A O 1
ATOM 661 N N . ASP A 1 89 ? 24.061 -0.281 -30.774 1.00 86.00 89 ASP A N 1
ATOM 662 C CA . ASP A 1 89 ? 22.936 0.547 -30.344 1.00 86.00 89 ASP A CA 1
ATOM 663 C C . ASP A 1 89 ? 21.693 -0.306 -30.073 1.00 86.00 89 ASP A C 1
ATOM 665 O O . ASP A 1 89 ? 21.064 -0.169 -29.022 1.00 86.00 89 ASP A O 1
ATOM 669 N N . GLN A 1 90 ? 21.351 -1.242 -30.964 1.00 91.81 90 GLN A N 1
ATOM 670 C CA . GLN A 1 90 ? 20.235 -2.163 -30.732 1.00 91.81 90 GLN A CA 1
ATOM 671 C C . GLN A 1 90 ? 20.424 -2.993 -29.459 1.00 91.81 90 GLN A C 1
ATOM 673 O O . GLN A 1 90 ? 19.469 -3.165 -28.696 1.00 91.81 90 GLN A O 1
ATOM 678 N N . TYR A 1 91 ? 21.635 -3.497 -29.216 1.00 93.94 91 TYR A N 1
ATOM 679 C CA . TYR A 1 91 ? 21.951 -4.262 -28.014 1.00 93.94 91 TYR A CA 1
ATOM 680 C C . TYR A 1 91 ? 21.761 -3.421 -26.745 1.00 93.94 91 TYR A C 1
ATOM 682 O O . TYR A 1 91 ? 21.041 -3.835 -25.833 1.00 93.94 91 TYR A O 1
ATOM 690 N N . PHE A 1 92 ? 22.313 -2.206 -26.702 1.00 92.81 92 PHE A N 1
ATOM 691 C CA . PHE A 1 92 ? 22.177 -1.327 -25.539 1.00 92.81 92 PHE A CA 1
ATOM 692 C C . PHE A 1 92 ? 20.739 -0.864 -25.313 1.00 92.81 92 PHE A C 1
ATOM 694 O O . PHE A 1 92 ? 20.315 -0.742 -24.165 1.00 92.81 92 PHE A O 1
ATOM 701 N N . ARG A 1 93 ? 19.956 -0.649 -26.377 1.00 93.62 93 ARG A N 1
ATOM 702 C CA . ARG A 1 93 ? 18.533 -0.305 -26.245 1.00 93.62 93 ARG A CA 1
ATOM 703 C C . ARG A 1 93 ? 17.724 -1.446 -25.645 1.00 93.62 93 ARG A C 1
ATOM 705 O O . ARG A 1 93 ? 16.911 -1.183 -24.762 1.00 93.62 93 ARG A O 1
ATOM 712 N N . LYS A 1 94 ? 17.974 -2.688 -26.070 1.00 96.44 94 LYS A N 1
ATOM 713 C CA . LYS A 1 94 ? 17.349 -3.878 -25.471 1.00 96.44 94 LYS A CA 1
ATOM 714 C C . LYS A 1 94 ? 17.726 -4.005 -23.997 1.00 96.44 94 LYS A C 1
ATOM 716 O O . LYS A 1 94 ? 16.841 -4.062 -23.154 1.00 96.44 94 LYS A O 1
ATOM 721 N N . LEU A 1 95 ? 19.018 -3.908 -23.676 1.00 96.25 95 LEU A N 1
ATOM 722 C CA . LEU A 1 95 ? 19.500 -4.004 -22.296 1.00 96.25 95 LEU A CA 1
ATOM 723 C C . LEU A 1 95 ? 18.909 -2.913 -21.384 1.00 96.25 95 LEU A C 1
ATOM 725 O O . LEU A 1 95 ? 18.500 -3.193 -20.258 1.00 96.25 95 LEU A O 1
ATOM 729 N N . GLN A 1 96 ? 18.833 -1.669 -21.867 1.00 94.44 96 GLN A N 1
ATOM 730 C CA . GLN A 1 96 ? 18.204 -0.565 -21.138 1.00 94.44 96 GLN A CA 1
ATOM 731 C C . GLN A 1 96 ? 16.706 -0.805 -20.928 1.00 94.44 96 GLN A C 1
ATOM 733 O O . GLN A 1 96 ? 16.199 -0.559 -19.833 1.00 94.44 96 GLN A O 1
ATOM 738 N N . ALA A 1 97 ? 15.998 -1.284 -21.954 1.00 96.50 97 ALA A N 1
ATOM 739 C CA . ALA A 1 97 ? 14.577 -1.599 -21.856 1.00 96.50 97 ALA A CA 1
ATOM 740 C C . ALA A 1 97 ? 14.316 -2.717 -20.834 1.00 96.50 97 ALA A C 1
ATOM 742 O O . ALA A 1 97 ? 13.429 -2.567 -19.993 1.00 96.50 97 ALA A O 1
ATOM 743 N N . ASP A 1 98 ? 15.128 -3.775 -20.847 1.00 97.06 98 ASP A N 1
ATOM 744 C CA . ASP A 1 98 ? 15.023 -4.900 -19.914 1.00 97.06 98 ASP A CA 1
ATOM 745 C C . ASP A 1 98 ? 15.294 -4.467 -18.470 1.00 97.06 98 ASP A C 1
ATOM 747 O O . ASP A 1 98 ? 14.538 -4.815 -17.558 1.00 97.06 98 ASP A O 1
ATOM 751 N N . LEU A 1 99 ? 16.330 -3.650 -18.251 1.00 97.31 99 LEU A N 1
ATOM 752 C CA . LEU A 1 99 ? 16.638 -3.098 -16.932 1.00 97.31 99 LEU A CA 1
ATOM 753 C C . LEU A 1 99 ? 15.490 -2.226 -16.409 1.00 97.31 99 LEU A C 1
ATOM 755 O O . LEU A 1 99 ? 15.065 -2.380 -15.264 1.00 97.31 99 LEU A O 1
ATOM 759 N N . LEU A 1 100 ? 14.953 -1.338 -17.250 1.00 97.19 100 LEU A N 1
ATOM 760 C CA . LEU A 1 100 ? 13.822 -0.487 -16.880 1.00 97.19 100 LEU A CA 1
ATOM 761 C C . LEU A 1 100 ? 12.566 -1.310 -16.585 1.00 97.19 100 LEU A C 1
ATOM 763 O O . LEU A 1 100 ? 11.851 -1.005 -15.632 1.00 97.19 100 LEU A O 1
ATOM 767 N N . ALA A 1 101 ? 12.295 -2.350 -17.373 1.00 97.75 101 ALA A N 1
ATOM 768 C CA . ALA A 1 101 ? 11.182 -3.259 -17.128 1.00 97.75 101 ALA A CA 1
ATOM 769 C C . ALA A 1 101 ? 11.356 -4.012 -15.802 1.00 97.75 101 ALA A C 1
ATOM 771 O O . ALA A 1 101 ? 10.393 -4.151 -15.050 1.00 97.75 101 ALA A O 1
ATOM 772 N N . LYS A 1 102 ? 12.582 -4.451 -15.486 1.00 98.06 102 LYS A N 1
ATOM 773 C CA . LYS A 1 102 ? 12.897 -5.114 -14.218 1.00 98.06 102 LYS A CA 1
ATOM 774 C C . LYS A 1 102 ? 12.642 -4.207 -13.018 1.00 98.06 102 LYS A C 1
ATOM 776 O O . LYS A 1 102 ? 11.892 -4.602 -12.135 1.00 98.06 102 LYS A O 1
ATOM 781 N N . ILE A 1 103 ? 13.185 -2.992 -13.041 1.00 97.94 103 ILE A N 1
ATOM 782 C CA . ILE A 1 103 ? 13.008 -2.010 -11.963 1.00 97.94 103 ILE A CA 1
ATOM 783 C C . ILE A 1 103 ? 11.523 -1.672 -11.775 1.00 97.94 103 ILE A C 1
ATOM 785 O O . ILE A 1 103 ? 11.026 -1.653 -10.654 1.00 97.94 103 ILE A O 1
ATOM 789 N N 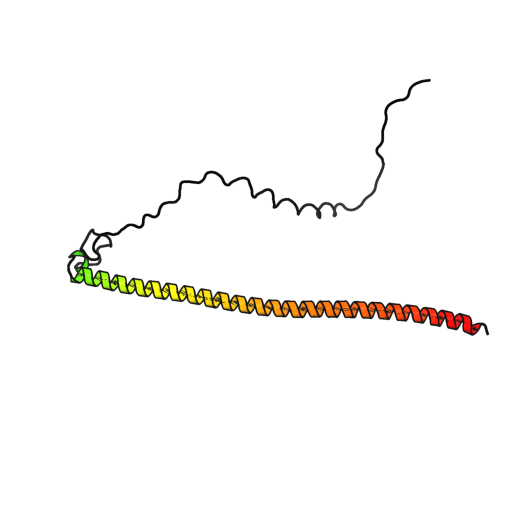. LYS A 1 104 ? 10.782 -1.453 -12.869 1.00 98.19 104 LYS A N 1
ATOM 790 C CA . LYS A 1 104 ? 9.339 -1.175 -12.798 1.00 98.19 104 LYS A CA 1
ATOM 791 C C . LYS A 1 104 ? 8.564 -2.313 -12.146 1.00 98.19 104 LYS A C 1
ATOM 793 O O . LYS A 1 104 ? 7.715 -2.044 -11.306 1.00 98.19 104 LYS A O 1
ATOM 798 N N . ARG A 1 105 ? 8.854 -3.557 -12.528 1.00 97.50 105 ARG A N 1
ATOM 799 C CA . ARG A 1 105 ? 8.181 -4.733 -11.975 1.00 97.50 105 ARG A CA 1
ATOM 800 C C . ARG A 1 105 ? 8.483 -4.900 -10.490 1.00 97.50 105 ARG A C 1
ATOM 802 O O . ARG A 1 105 ? 7.550 -5.055 -9.722 1.00 97.50 105 ARG A O 1
ATOM 809 N N . GLU A 1 106 ? 9.750 -4.797 -10.089 1.00 98.12 106 GLU A N 1
ATOM 810 C CA . GLU A 1 106 ? 10.146 -4.898 -8.677 1.00 98.12 106 GLU A CA 1
ATOM 811 C C . GLU A 1 106 ? 9.457 -3.821 -7.827 1.00 98.12 106 GLU A C 1
ATOM 813 O O . GLU A 1 106 ? 8.927 -4.127 -6.763 1.00 98.12 106 GLU A O 1
ATOM 818 N N . HIS A 1 107 ? 9.371 -2.579 -8.317 1.00 97.69 107 HIS A N 1
ATOM 819 C CA . HIS A 1 107 ? 8.629 -1.522 -7.622 1.00 97.69 107 HIS A CA 1
ATOM 820 C C . HIS A 1 107 ? 7.119 -1.778 -7.561 1.00 97.69 107 HIS A C 1
ATOM 822 O O . HIS A 1 107 ? 6.495 -1.475 -6.548 1.00 97.69 107 HIS A O 1
ATOM 828 N N . GLN A 1 108 ? 6.523 -2.312 -8.629 1.00 97.94 108 GLN A N 1
ATOM 829 C CA . GLN A 1 108 ? 5.102 -2.666 -8.645 1.00 97.94 108 GLN A CA 1
ATOM 830 C C . GLN A 1 108 ? 4.801 -3.809 -7.677 1.00 97.94 108 GLN A C 1
ATOM 832 O O . GLN A 1 108 ? 3.846 -3.719 -6.916 1.00 97.94 108 GLN A O 1
ATOM 837 N N . GLU A 1 109 ? 5.630 -4.850 -7.670 1.00 97.94 109 GLU A N 1
ATOM 838 C CA . GLU A 1 109 ? 5.524 -5.963 -6.728 1.00 97.94 109 GLU A CA 1
ATOM 839 C C . GLU A 1 109 ? 5.643 -5.458 -5.286 1.00 97.94 109 GLU A C 1
ATOM 841 O O . GLU A 1 109 ? 4.773 -5.746 -4.473 1.00 97.94 109 GLU A O 1
ATOM 846 N N . GLN A 1 110 ? 6.649 -4.631 -4.977 1.00 97.25 110 GLN A N 1
ATOM 847 C CA . GLN A 1 110 ? 6.808 -4.027 -3.647 1.00 97.25 110 GLN A CA 1
ATOM 848 C C . GLN A 1 110 ? 5.601 -3.186 -3.221 1.00 97.25 110 GLN A C 1
ATOM 850 O O . GLN A 1 110 ? 5.184 -3.271 -2.069 1.00 97.25 110 GLN A O 1
ATOM 855 N N . ALA A 1 111 ? 5.027 -2.394 -4.130 1.00 97.88 111 ALA A N 1
ATOM 856 C CA . ALA A 1 111 ? 3.831 -1.613 -3.831 1.00 97.88 111 ALA A CA 1
ATOM 857 C C . ALA A 1 111 ? 2.649 -2.519 -3.448 1.00 97.88 111 ALA A C 1
ATOM 859 O O . ALA A 1 111 ? 2.011 -2.276 -2.429 1.00 97.88 111 ALA A O 1
ATOM 860 N N . LEU A 1 112 ? 2.422 -3.598 -4.206 1.00 97.75 112 LEU A N 1
ATOM 861 C CA . LEU A 1 112 ? 1.365 -4.569 -3.910 1.00 97.75 112 LEU A CA 1
ATOM 862 C C . LEU A 1 112 ? 1.589 -5.271 -2.565 1.00 97.75 112 LEU A C 1
ATOM 864 O O . LEU A 1 112 ? 0.659 -5.374 -1.772 1.00 97.75 112 LEU A O 1
ATOM 868 N N . TYR A 1 113 ? 2.823 -5.696 -2.273 1.00 98.19 113 TYR A N 1
ATOM 869 C CA . TYR A 1 113 ? 3.144 -6.305 -0.980 1.00 98.19 113 TYR A CA 1
ATOM 870 C C . TYR A 1 113 ? 2.860 -5.356 0.190 1.00 98.19 113 TYR A C 1
ATOM 872 O O . TYR A 1 113 ? 2.292 -5.777 1.196 1.00 98.19 113 TYR A O 1
ATOM 880 N N . HIS A 1 114 ? 3.218 -4.077 0.065 1.00 98.19 114 HIS A N 1
ATOM 881 C CA . HIS A 1 114 ? 2.938 -3.097 1.113 1.00 98.19 114 HIS A CA 1
ATOM 882 C C . HIS A 1 114 ? 1.444 -2.792 1.256 1.00 98.19 114 HIS A C 1
ATOM 884 O O . HIS A 1 114 ? 0.977 -2.615 2.381 1.00 98.19 114 HIS A O 1
ATOM 890 N N . ASP A 1 115 ? 0.682 -2.771 0.162 1.00 97.88 115 ASP A N 1
ATOM 891 C CA . ASP A 1 115 ? -0.776 -2.622 0.220 1.00 97.88 115 ASP A CA 1
ATOM 892 C C . ASP A 1 115 ? -1.425 -3.798 0.977 1.00 97.88 115 ASP A C 1
ATOM 894 O O . ASP A 1 115 ? -2.279 -3.584 1.848 1.00 97.88 115 ASP A O 1
ATOM 898 N N . ASP A 1 116 ? -0.963 -5.028 0.730 1.00 98.06 116 ASP A N 1
ATOM 899 C CA . ASP A 1 116 ? -1.415 -6.228 1.444 1.00 98.06 116 ASP A CA 1
ATOM 900 C C . ASP A 1 116 ? -1.045 -6.184 2.942 1.00 98.06 116 ASP A C 1
ATOM 902 O O . ASP A 1 116 ? -1.883 -6.475 3.805 1.00 98.06 116 ASP A O 1
ATOM 906 N N . GLU A 1 117 ? 0.180 -5.762 3.283 1.00 98.12 117 GLU A N 1
ATOM 907 C CA . GLU A 1 117 ? 0.620 -5.569 4.675 1.00 98.12 117 GLU A CA 1
ATOM 908 C C . GLU A 1 117 ? -0.233 -4.520 5.403 1.00 98.12 117 GLU A C 1
ATOM 910 O O . GLU A 1 117 ? -0.666 -4.735 6.542 1.00 98.12 117 GLU A O 1
ATOM 915 N N . ILE A 1 118 ? -0.522 -3.394 4.743 1.00 98.31 118 ILE A N 1
ATOM 916 C CA . ILE A 1 118 ? -1.392 -2.341 5.278 1.00 98.31 118 ILE A CA 1
ATOM 917 C C . ILE A 1 118 ? -2.793 -2.898 5.536 1.00 98.31 118 ILE A C 1
ATOM 919 O O . ILE A 1 118 ? -3.364 -2.643 6.602 1.00 98.31 118 ILE A O 1
ATOM 923 N N . SER A 1 119 ? -3.347 -3.675 4.602 1.00 97.81 119 SER A N 1
ATOM 924 C CA . SER A 1 119 ? -4.657 -4.312 4.770 1.00 97.81 119 SER A CA 1
ATOM 925 C C . SER A 1 119 ? -4.678 -5.239 5.988 1.00 97.81 119 SER A C 1
ATOM 927 O O . SER A 1 119 ? -5.557 -5.126 6.846 1.00 97.81 119 SER A O 1
ATOM 929 N N . PHE A 1 120 ? -3.671 -6.103 6.126 1.00 98.25 120 PHE A N 1
ATOM 930 C CA . PHE A 1 120 ? -3.559 -7.018 7.260 1.00 98.25 120 PHE A CA 1
ATOM 931 C C . PHE A 1 120 ? -3.477 -6.279 8.606 1.00 98.25 120 PHE A C 1
ATOM 933 O O . PHE A 1 120 ? -4.165 -6.636 9.573 1.00 98.25 120 PHE A O 1
ATOM 940 N N . HIS A 1 121 ? -2.670 -5.218 8.679 1.00 98.50 121 HIS A N 1
ATOM 941 C CA . HIS A 1 121 ? -2.558 -4.399 9.883 1.00 98.50 121 HIS A CA 1
ATOM 942 C C . HIS A 1 121 ? -3.852 -3.647 10.203 1.00 98.50 121 HIS A C 1
ATOM 944 O O . HIS A 1 121 ? -4.246 -3.585 11.371 1.00 98.50 121 HIS A O 1
ATOM 950 N N . ASN A 1 122 ? -4.552 -3.131 9.192 1.00 98.31 122 ASN A N 1
ATOM 951 C CA . ASN A 1 122 ? -5.851 -2.489 9.378 1.00 98.31 122 ASN A CA 1
ATOM 952 C C . ASN A 1 122 ? -6.889 -3.458 9.957 1.00 98.31 122 ASN A C 1
ATOM 954 O O . ASN A 1 122 ? -7.607 -3.095 10.893 1.00 98.31 122 ASN A O 1
ATOM 958 N N . ASP A 1 123 ? -6.921 -4.706 9.490 1.00 98.25 123 ASP A N 1
ATOM 959 C CA . ASP A 1 123 ? -7.806 -5.733 10.041 1.00 98.25 123 ASP A CA 1
ATOM 960 C C . ASP A 1 123 ? -7.482 -6.055 11.503 1.00 98.25 123 ASP A C 1
ATOM 962 O O . ASP A 1 123 ? -8.384 -6.177 12.337 1.00 98.25 123 ASP A O 1
ATOM 966 N N . ALA A 1 124 ? -6.198 -6.170 11.854 1.00 98.25 124 ALA A N 1
ATOM 967 C CA . ALA A 1 124 ? -5.780 -6.366 13.242 1.00 98.25 124 ALA A CA 1
ATOM 968 C C . ALA A 1 124 ? -6.215 -5.191 14.136 1.00 98.25 124 ALA A C 1
ATOM 970 O O . ALA A 1 124 ? -6.778 -5.401 15.215 1.00 98.25 124 ALA A O 1
ATOM 971 N N . ILE A 1 125 ? -6.032 -3.956 13.663 1.00 98.44 125 ILE A N 1
ATOM 972 C CA . ILE A 1 125 ? -6.487 -2.745 14.354 1.00 98.44 125 ILE A CA 1
ATOM 973 C C . ILE A 1 125 ? -8.007 -2.778 14.559 1.00 98.44 125 ILE A C 1
ATOM 975 O O . ILE A 1 125 ? -8.478 -2.469 15.654 1.00 98.44 125 ILE A O 1
ATOM 979 N N . ASN A 1 126 ? -8.779 -3.168 13.543 1.00 98.50 126 ASN A N 1
ATOM 980 C CA . ASN A 1 126 ? -10.237 -3.238 13.634 1.00 98.50 126 ASN A CA 1
ATOM 981 C C . ASN A 1 126 ? -10.695 -4.267 14.677 1.00 98.50 126 ASN A C 1
ATOM 983 O O . ASN A 1 126 ? -11.509 -3.934 15.538 1.00 98.50 126 ASN A O 1
ATOM 987 N N . ARG A 1 127 ? -10.082 -5.457 14.710 1.00 98.19 127 ARG A N 1
ATOM 988 C CA . ARG A 1 127 ? -10.352 -6.463 15.756 1.00 98.19 127 ARG A CA 1
ATOM 989 C C . ARG A 1 127 ? -10.071 -5.926 17.161 1.00 98.19 127 ARG A C 1
ATOM 991 O O 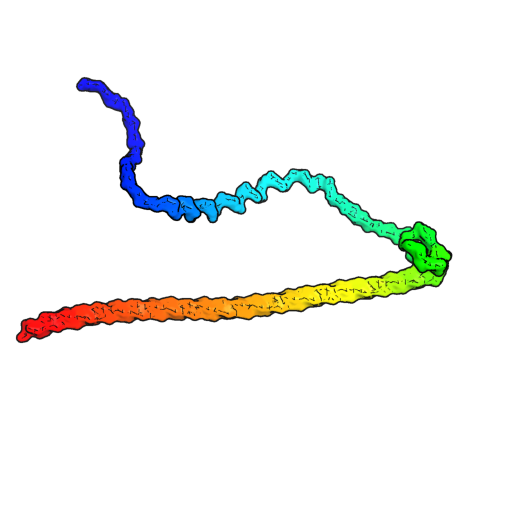. ARG A 1 127 ? -10.848 -6.169 18.086 1.00 98.19 127 ARG A O 1
ATOM 998 N N . HIS A 1 128 ? -8.978 -5.182 17.337 1.00 98.44 128 HIS A N 1
ATOM 999 C CA . HIS A 1 128 ? -8.653 -4.569 18.625 1.00 98.44 128 HIS A CA 1
ATOM 1000 C C . HIS A 1 128 ? -9.627 -3.454 19.012 1.00 98.44 128 HIS A C 1
ATOM 1002 O O . HIS A 1 128 ? -10.015 -3.377 20.178 1.00 98.44 128 HIS A O 1
ATOM 1008 N N . LYS A 1 129 ? -10.072 -2.629 18.058 1.00 98.56 129 LYS A N 1
ATOM 1009 C CA . LYS A 1 129 ? -11.108 -1.610 18.297 1.00 98.56 129 LYS A CA 1
ATOM 1010 C C . LYS A 1 129 ? -12.406 -2.249 18.787 1.00 98.56 129 LYS A C 1
ATOM 1012 O O . LYS A 1 129 ? -12.914 -1.859 19.834 1.00 98.56 129 LYS A O 1
ATOM 1017 N N . GLU A 1 130 ? -12.879 -3.288 18.104 1.00 98.50 130 GLU A N 1
ATOM 1018 C CA . GLU A 1 130 ? -14.075 -4.023 18.522 1.00 98.50 130 GLU A CA 1
ATOM 1019 C C . GLU A 1 130 ? -13.910 -4.646 19.913 1.00 98.50 130 GLU A C 1
ATOM 1021 O O . GLU A 1 130 ? -14.826 -4.595 20.731 1.00 98.50 130 GLU A O 1
ATOM 1026 N N . ALA A 1 131 ? -12.741 -5.222 20.214 1.00 98.50 131 ALA A N 1
ATOM 1027 C CA . ALA A 1 131 ? -12.460 -5.778 21.536 1.00 98.50 131 ALA A CA 1
ATOM 102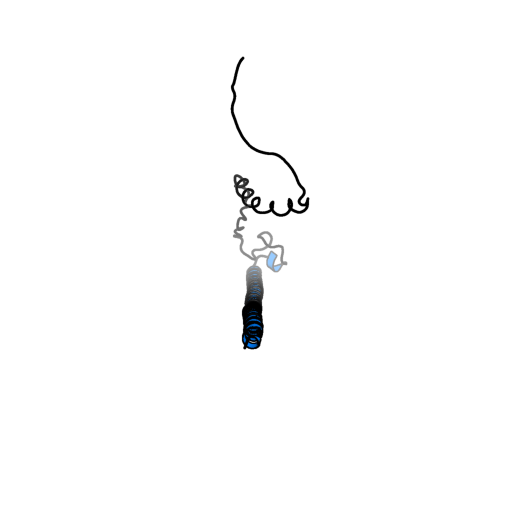8 C C . ALA A 1 131 ? -12.510 -4.705 22.635 1.00 98.50 131 ALA A C 1
ATOM 1030 O O . ALA A 1 131 ? -13.086 -4.942 23.699 1.00 98.50 131 ALA A O 1
ATOM 1031 N N . ILE A 1 132 ? -11.956 -3.520 22.368 1.00 98.50 132 ILE A N 1
ATOM 1032 C CA . ILE A 1 132 ? -12.024 -2.370 23.273 1.00 98.50 132 ILE A CA 1
ATOM 1033 C C . ILE A 1 132 ? -13.481 -1.957 23.501 1.00 98.50 132 ILE A C 1
ATOM 1035 O O . ILE A 1 132 ? -13.880 -1.743 24.645 1.00 98.50 132 ILE A O 1
ATOM 1039 N N . ASP A 1 133 ? -14.290 -1.876 22.447 1.00 98.44 133 ASP A N 1
ATOM 1040 C CA . ASP A 1 133 ? -15.690 -1.463 22.565 1.00 98.44 133 ASP A CA 1
ATOM 1041 C C . ASP A 1 133 ? -16.540 -2.501 23.308 1.00 98.44 133 ASP A C 1
ATOM 1043 O O . ASP A 1 133 ? -17.327 -2.133 24.185 1.00 98.44 133 ASP A O 1
ATOM 1047 N N . ARG A 1 134 ? -16.299 -3.800 23.077 1.00 98.00 134 ARG A N 1
ATOM 1048 C CA . ARG A 1 134 ? -16.889 -4.878 23.889 1.00 98.00 134 ARG A CA 1
ATOM 1049 C C . ARG A 1 134 ? -16.518 -4.740 25.365 1.00 98.00 134 ARG A C 1
ATOM 1051 O O . ARG A 1 134 ? -17.394 -4.833 26.223 1.00 98.00 134 ARG A O 1
ATOM 1058 N N . HIS A 1 135 ? -15.247 -4.478 25.673 1.00 98.00 135 HIS A N 1
ATOM 1059 C CA . HIS A 1 135 ? -14.801 -4.280 27.054 1.00 98.00 135 HIS A CA 1
ATOM 1060 C C . HIS A 1 135 ? -15.434 -3.049 27.710 1.00 98.00 135 HIS A C 1
ATOM 1062 O O . HIS A 1 135 ? -15.811 -3.116 28.880 1.00 98.00 135 HIS A O 1
ATOM 1068 N N . LYS A 1 136 ? -15.594 -1.939 26.979 1.00 98.12 136 LYS A N 1
ATOM 1069 C CA . LYS A 1 136 ? -16.297 -0.746 27.480 1.00 98.12 136 LYS A CA 1
ATOM 1070 C C . LYS A 1 136 ? -17.754 -1.055 27.812 1.00 98.12 136 LYS A C 1
ATOM 1072 O O . LYS A 1 136 ? -18.225 -0.661 28.878 1.00 98.12 136 LYS A O 1
ATOM 1077 N N . LEU A 1 137 ? -18.449 -1.776 26.928 1.00 97.94 137 LEU A N 1
ATOM 1078 C CA . LEU A 1 137 ? -19.838 -2.170 27.155 1.00 97.94 137 LEU A CA 1
ATOM 1079 C C . LEU A 1 137 ? -19.953 -3.058 28.395 1.00 97.94 137 LEU A C 1
ATOM 1081 O O . LEU A 1 137 ? -20.735 -2.747 29.291 1.00 97.94 137 LEU A O 1
ATOM 1085 N N . LEU A 1 138 ? -19.131 -4.105 28.484 1.00 97.81 138 LEU A N 1
ATOM 1086 C CA . LEU A 1 138 ? -19.135 -5.015 29.627 1.00 97.81 138 LEU A CA 1
ATOM 1087 C C . LEU A 1 138 ? -18.862 -4.272 30.940 1.00 97.81 138 LEU A C 1
ATOM 1089 O O . LEU A 1 138 ? -19.531 -4.513 31.943 1.00 97.81 138 LEU A O 1
ATOM 1093 N N . LYS A 1 139 ? -17.927 -3.317 30.924 1.00 98.38 139 LYS A N 1
ATOM 1094 C CA . LYS A 1 139 ? -17.654 -2.458 32.077 1.00 98.38 139 LYS A CA 1
ATOM 1095 C C . LYS A 1 139 ? -18.895 -1.662 32.489 1.00 98.38 139 LYS A C 1
ATOM 1097 O O . LYS A 1 139 ? -19.249 -1.668 33.662 1.00 98.38 139 LYS A O 1
ATOM 1102 N N . SER A 1 140 ? -19.585 -1.031 31.537 1.00 97.19 140 SER A N 1
ATOM 1103 C CA . SER A 1 140 ? -20.804 -0.261 31.825 1.00 97.19 140 SER A CA 1
ATOM 1104 C C . SER A 1 140 ? -21.944 -1.126 32.378 1.00 97.19 140 SER A C 1
ATOM 1106 O O . SER A 1 140 ? -22.659 -0.698 33.282 1.00 97.19 140 SER A O 1
ATOM 1108 N N . GLN A 1 141 ? -22.082 -2.360 31.882 1.00 96.88 141 GLN A N 1
ATOM 1109 C CA . GLN A 1 141 ? -23.059 -3.328 32.382 1.00 96.88 141 GLN A CA 1
ATOM 1110 C C . GLN A 1 141 ? -22.735 -3.731 33.818 1.00 96.88 141 GLN A C 1
ATOM 1112 O O . GLN A 1 141 ? -23.606 -3.669 34.679 1.00 96.88 141 GLN A O 1
ATOM 1117 N N . HIS A 1 142 ? -21.471 -4.068 34.089 1.00 97.38 142 HIS A N 1
ATOM 1118 C CA . HIS A 1 142 ? -21.020 -4.413 35.433 1.00 97.38 142 HIS A CA 1
ATOM 1119 C C . HIS A 1 142 ? -21.248 -3.260 36.424 1.00 97.38 142 HIS A C 1
ATOM 1121 O O . HIS A 1 142 ? -21.788 -3.474 37.506 1.00 97.38 142 HIS A O 1
ATOM 1127 N N . GLU A 1 143 ? -20.926 -2.024 36.029 1.00 96.19 143 GLU A N 1
ATOM 1128 C CA . GLU A 1 143 ? -21.208 -0.824 36.826 1.00 96.19 143 GLU A CA 1
ATOM 1129 C C . GLU A 1 143 ? -22.713 -0.637 37.100 1.00 96.19 143 GLU A C 1
ATOM 1131 O O . GLU A 1 143 ? -23.088 -0.197 38.186 1.00 96.19 143 GLU A O 1
ATOM 1136 N N . ALA A 1 144 ? -23.594 -0.969 36.150 1.00 96.19 144 ALA A N 1
ATOM 1137 C CA . ALA A 1 144 ? -25.042 -0.897 36.346 1.00 96.19 144 ALA A CA 1
ATOM 1138 C C . ALA A 1 144 ? -25.558 -1.973 37.315 1.00 96.19 144 ALA A C 1
ATOM 1140 O O . ALA A 1 144 ? -26.380 -1.664 38.176 1.00 96.19 144 ALA A O 1
ATOM 1141 N N . THR A 1 145 ? -25.047 -3.203 37.219 1.00 96.44 145 THR A N 1
ATOM 1142 C CA . THR A 1 145 ? -25.398 -4.298 38.136 1.00 96.44 145 THR A CA 1
ATOM 1143 C C . THR A 1 145 ? -24.999 -3.977 39.574 1.00 96.44 145 THR A C 1
ATOM 1145 O O . THR A 1 145 ? -25.797 -4.187 40.483 1.00 96.44 145 THR A O 1
ATOM 1148 N N . LEU A 1 146 ? -23.810 -3.400 39.783 1.00 94.19 146 LEU A N 1
ATO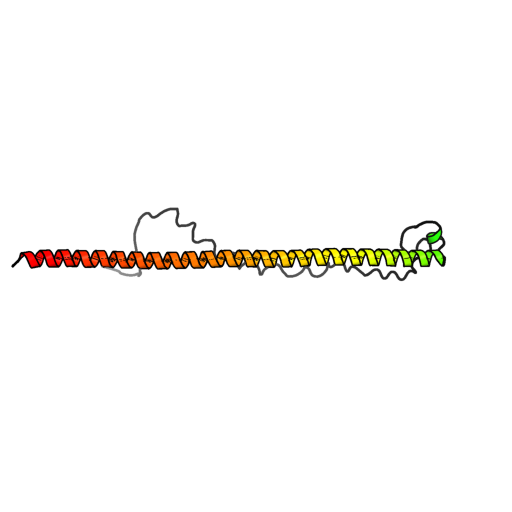M 1149 C CA . LEU A 1 146 ? -23.377 -2.956 41.112 1.00 94.19 146 LEU A CA 1
ATOM 1150 C C . LEU A 1 146 ? -24.347 -1.924 41.709 1.00 94.19 146 LEU A C 1
ATOM 1152 O O . LEU A 1 146 ? -24.748 -2.050 42.860 1.00 94.19 146 LEU A O 1
ATOM 1156 N N . ARG A 1 147 ? -24.815 -0.955 40.907 1.00 93.94 147 ARG A N 1
ATOM 1157 C CA . ARG A 1 147 ? -25.807 0.035 41.368 1.00 93.94 147 ARG A CA 1
ATOM 1158 C C . ARG A 1 147 ? -27.149 -0.585 41.760 1.00 93.94 147 ARG A C 1
ATOM 1160 O O . ARG A 1 147 ? -27.803 -0.055 42.653 1.00 93.94 147 ARG A O 1
ATOM 1167 N N . GLN A 1 148 ? -27.582 -1.640 41.067 1.00 93.44 148 GLN A N 1
ATOM 1168 C CA . GLN A 1 148 ? -28.814 -2.358 41.410 1.00 93.44 148 GLN A CA 1
ATOM 1169 C C . GLN A 1 148 ? -28.653 -3.100 42.733 1.00 93.44 148 GLN A C 1
ATOM 1171 O O . GLN A 1 148 ? -29.460 -2.884 43.629 1.00 93.44 148 GLN A O 1
ATOM 1176 N N . HIS A 1 149 ? -27.559 -3.851 42.889 1.00 93.62 149 HIS A N 1
ATOM 1177 C CA . HIS A 1 149 ? -27.238 -4.555 44.131 1.00 93.62 149 HIS A CA 1
ATOM 1178 C C . HIS A 1 149 ? -27.216 -3.603 45.341 1.00 93.62 149 HIS A C 1
ATOM 1180 O O . HIS A 1 149 ? -27.875 -3.866 46.342 1.00 93.62 149 HIS A O 1
ATOM 1186 N N . ASP A 1 150 ? -26.556 -2.444 45.221 1.00 93.75 150 ASP A N 1
ATOM 1187 C CA . ASP A 1 150 ? -26.526 -1.421 46.280 1.00 93.75 150 ASP A CA 1
ATOM 1188 C C . ASP A 1 150 ? -27.918 -0.834 46.598 1.00 93.75 150 ASP A C 1
ATOM 1190 O O . ASP A 1 150 ? -28.166 -0.324 47.697 1.00 93.75 150 ASP A O 1
ATOM 1194 N N . GLY A 1 151 ? -28.812 -0.807 45.606 1.00 92.81 151 GLY A N 1
ATOM 1195 C CA . GLY A 1 151 ? -30.190 -0.345 45.747 1.00 92.81 151 GLY A CA 1
ATOM 1196 C C . GLY A 1 151 ? -31.067 -1.371 46.460 1.00 92.81 151 GLY A C 1
ATOM 1197 O O . GLY A 1 151 ? -31.783 -1.007 47.395 1.00 92.81 151 GLY A O 1
ATOM 1198 N N . ASP A 1 152 ? -30.971 -2.632 46.048 1.00 93.06 152 ASP A N 1
ATOM 1199 C CA . ASP A 1 152 ? -31.719 -3.757 46.608 1.00 93.06 152 ASP A CA 1
ATOM 1200 C C . ASP A 1 152 ? -31.319 -4.003 48.069 1.00 93.06 152 ASP A C 1
ATOM 1202 O O . ASP A 1 152 ? -32.192 -4.071 48.934 1.00 93.06 152 ASP A O 1
ATOM 1206 N N . GLU A 1 153 ? -30.020 -3.965 48.387 1.00 94.25 153 GLU A N 1
ATOM 1207 C CA . GLU A 1 153 ? -29.511 -4.079 49.763 1.00 94.25 153 GLU A CA 1
ATOM 1208 C C . GLU A 1 153 ? -30.105 -2.992 50.680 1.00 94.25 153 GLU A C 1
ATOM 1210 O O . GLU A 1 153 ? -30.571 -3.258 51.791 1.00 94.25 153 GLU A O 1
ATOM 1215 N N . LYS A 1 154 ? -30.178 -1.739 50.206 1.00 94.00 154 LYS A N 1
ATOM 1216 C CA . LYS A 1 154 ? -30.811 -0.649 50.972 1.00 94.00 154 LYS A CA 1
ATOM 1217 C C . LYS A 1 154 ? -32.301 -0.892 51.208 1.00 94.00 154 LYS A C 1
ATOM 1219 O O . LYS A 1 154 ? -32.805 -0.492 52.265 1.00 94.00 154 LYS A O 1
ATOM 1224 N N . GLN A 1 155 ? -33.000 -1.503 50.250 1.00 89.44 155 GLN A N 1
ATOM 1225 C CA . GLN A 1 155 ? -34.416 -1.844 50.393 1.00 89.44 155 GLN A CA 1
ATOM 1226 C C . GLN A 1 155 ? -34.631 -3.002 51.362 1.00 89.44 155 GLN A C 1
ATOM 1228 O O . GLN A 1 155 ? -35.532 -2.928 52.198 1.00 89.44 155 GLN A O 1
ATOM 1233 N N . GLU A 1 156 ? -33.781 -4.025 51.324 1.00 90.69 156 GLU A N 1
ATOM 1234 C CA . GLU A 1 156 ? -33.790 -5.113 52.303 1.00 90.69 156 GLU A CA 1
ATOM 1235 C C . GLU A 1 156 ? -33.598 -4.566 53.722 1.00 90.69 156 GLU A C 1
ATOM 1237 O O . GLU A 1 156 ? -34.452 -4.782 54.584 1.00 90.69 156 GLU A O 1
ATOM 1242 N N . ILE A 1 157 ? -32.589 -3.714 53.942 1.00 89.06 157 ILE A N 1
ATOM 1243 C CA . ILE A 1 157 ? -32.345 -3.062 55.242 1.00 89.06 157 ILE A CA 1
ATOM 1244 C C . ILE A 1 157 ? -33.547 -2.205 55.687 1.00 89.06 157 ILE A C 1
ATOM 1246 O O . ILE A 1 157 ? -33.823 -2.055 56.884 1.00 89.06 157 ILE A O 1
ATOM 1250 N N . TYR A 1 158 ? -34.259 -1.562 54.759 1.00 88.12 158 TYR A N 1
ATOM 1251 C CA . TYR A 1 158 ? -35.479 -0.813 55.078 1.00 88.12 158 TYR A CA 1
ATOM 1252 C C . TYR A 1 158 ? -36.629 -1.742 55.499 1.00 88.12 158 TYR A C 1
ATOM 1254 O O . TYR A 1 158 ? -37.258 -1.510 56.538 1.00 88.12 158 TYR A O 1
ATOM 1262 N N . ASN A 1 159 ? -36.869 -2.808 54.735 1.00 90.19 159 ASN A N 1
ATOM 1263 C CA . ASN A 1 159 ? -37.922 -3.786 54.994 1.00 90.19 159 ASN A CA 1
ATOM 1264 C C . ASN A 1 159 ? -37.687 -4.542 56.308 1.00 90.19 159 ASN A C 1
ATOM 1266 O O . ASN A 1 159 ? -38.623 -4.679 57.093 1.00 90.19 159 ASN A O 1
ATOM 1270 N N . GLU A 1 160 ? -36.451 -4.945 56.611 1.00 87.56 160 GLU A N 1
ATOM 1271 C CA . GLU A 1 160 ? -36.088 -5.583 57.884 1.00 87.56 160 GLU A CA 1
ATOM 1272 C C . GLU A 1 160 ? -36.356 -4.672 59.091 1.00 87.56 160 GLU A C 1
ATOM 1274 O O . GLU A 1 160 ? -36.943 -5.103 60.090 1.00 87.56 160 GLU A O 1
ATOM 1279 N N . ARG A 1 161 ? -35.979 -3.386 59.000 1.00 86.31 161 ARG A N 1
ATOM 1280 C CA . ARG A 1 161 ? -36.225 -2.398 60.068 1.00 86.31 161 ARG A CA 1
ATOM 1281 C C . ARG A 1 161 ? -37.714 -2.161 60.322 1.00 86.31 161 ARG A C 1
ATOM 1283 O O . ARG A 1 161 ? -38.095 -1.916 61.467 1.00 86.31 161 ARG A O 1
ATOM 1290 N N . ASN A 1 162 ? -38.543 -2.222 59.282 1.00 81.88 162 ASN A N 1
ATOM 1291 C CA . ASN A 1 162 ? -39.987 -2.013 59.391 1.00 81.88 162 ASN A CA 1
ATOM 1292 C C . ASN A 1 162 ? -40.764 -3.291 59.739 1.00 81.88 162 ASN A C 1
ATOM 1294 O O . ASN A 1 162 ? -41.763 -3.208 60.450 1.00 81.88 162 ASN A O 1
ATOM 1298 N N . GLY A 1 163 ? -40.305 -4.465 59.301 1.00 70.31 163 GLY A N 1
ATOM 1299 C CA . GLY A 1 163 ? -40.904 -5.763 59.622 1.00 70.31 163 GLY A CA 1
ATOM 1300 C C . GLY A 1 163 ? -40.737 -6.162 61.090 1.00 70.31 163 GLY A C 1
ATOM 1301 O O . GLY A 1 163 ? -41.625 -6.792 61.651 1.00 70.31 163 GLY A O 1
ATOM 1302 N N . ARG A 1 164 ? -39.659 -5.716 61.752 1.00 61.28 164 ARG A N 1
ATOM 1303 C CA . ARG A 1 164 ? -39.408 -5.950 63.189 1.00 61.28 164 ARG A CA 1
ATOM 1304 C C . ARG A 1 164 ? -40.312 -5.122 64.130 1.00 61.28 164 ARG A C 1
ATOM 1306 O O . ARG A 1 164 ? -40.208 -5.265 65.342 1.00 61.28 164 ARG A O 1
ATOM 1313 N N . LYS A 1 165 ? -41.155 -4.222 63.598 1.00 54.88 165 LYS A N 1
ATOM 1314 C CA . LYS A 1 165 ? -42.075 -3.352 64.367 1.00 54.88 165 LYS A CA 1
ATOM 1315 C C . LYS A 1 165 ? -43.519 -3.882 64.463 1.00 54.88 165 LYS A C 1
ATOM 1317 O O . LYS A 1 165 ? -44.402 -3.129 64.871 1.00 54.88 165 LYS A O 1
ATOM 1322 N N . LYS A 1 166 ? -43.766 -5.134 64.084 1.00 50.78 166 LYS A N 1
ATOM 1323 C CA . LYS A 1 166 ? -45.017 -5.861 64.347 1.00 50.78 166 LYS A CA 1
ATOM 1324 C C . LYS A 1 166 ? -44.766 -6.955 65.370 1.00 50.78 166 LYS A C 1
ATOM 1326 O O . LYS A 1 166 ? -45.703 -7.207 66.152 1.00 50.78 166 LYS A O 1
#

Foldseek 3Di:
DDDDDDDDDDDDDDDDDDDPPPPPPPPPDPDPPPPPPPDPDDPDDDDPPPPPPPLPFQQLQAPPSDDHCPDPNSNNGDPSSSVVRVVVVVVVVVVVVVVVVVVVVVVVVVVVVVVVVVVVVVVVVVVVVVVVVVVVVVVVVVVVVVVVVVVVVVVVVVCVVVVVPD

Secondary structure (DSSP, 8-state):
-------------------TTSTTSSSSSSSSSSSSSSS-S---S-----------S-TT--TTSSS----HHHHTT-HHHHHHHHHHHHHHHHHHHHHHHHHHHHHHHHHHHHHHHHHHHHHHHHHHHHHHHHHHHHHHHHHHHHHHHHHHHHHHHHHHHHHTT-

InterPro domains:
  IPR007648 Mitochondrial ATPase inhibitor [PF04568] (57-127)

Sequence (166 aa):
MAVQWIFYAIAGSRTSRKSFFQICSQNYHIHNLVMALRTFSFAKNFVPTILPRMMSSEAGSGSGKGGGSGGSIRDAGGAFGKMEAAHEDQYFRKLQADLLAKIKREHQEQALYHDDEISFHNDAINRHKEAIDRHKLLKSQHEATLRQHDGDEKQEIYNERNGRKK